Protein 8FJF (pdb70)

Secondary structure (DSSP, 8-state):
--EEEEETT--EEEES-HHHHHHHHHHHHHHHS-EEEE----TT-EEEEETTS-EEEES-HHHHHHHHHHHHHHHS-EEEE----TT-EEEEETTS-EEEES-HHHHHHHHHHHHHHHS-EEEE---

Sequence (127 aa):
SKYVVIDGEGNEYEFTDLKEAAAKAKELKKKYGFASISVPVEPDEVAVVDGKGNEHTFTDIKKAVEKAKELAKETGFASISVPVEPDEYLVIDGKGNEHKFTDLKEAVAKAKELKKKYGFASVSVPV

Nearest PDB structur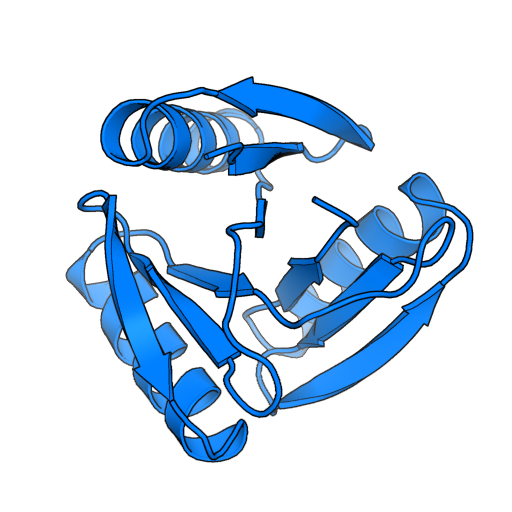es (foldseek):
  8fjf-assembly1_A  TM=1.008E+00  e=1.360E-25  synthetic construct
  3r23-assembly1_B  TM=2.835E-01  e=2.558E-01  Bacillus anthracis str. Ames
  8pzh-assembly1_A  TM=3.680E-01  e=3.932E+00  Lactiplantibacillus plantarum
  3r5x-assembly1_B  TM=3.213E-01  e=3.067E+00  Bacillus anthracis

Solvent-accessible surface area: 6794 Å² total; per-residue (Å²): 102,81,29,8,0,0,12,15,118,14,73,100,70,116,37,107,60,26,118,106,0,1,44,69,0,47,87,14,62,141,137,148,46,8,13,1,0,1,2,54,29,120,112,130,50,18,0,0,0,4,10,129,3,66,67,46,77,42,111,63,38,150,125,0,8,101,65,0,105,104,6,32,183,136,12,29,2,12,1,0,1,11,69,23,113,98,114,49,36,16,0,0,1,3,135,13,72,99,54,144,39,113,66,19,127,102,0,4,61,68,0,81,97,9,64,178,145,74,57,24,12,2,0,0,3,42,107

Structure (mmCIF, N/CA/C/O backbone):
data_8FJF
#
_entry.id   8FJF
#
_cell.length_a   34.004
_cell.length_b   44.287
_cell.length_c   78.123
_cell.angle_alpha   90.000
_cell.angle_beta   90.000
_cell.angle_gamma   90.000
#
_symmetry.space_group_name_H-M   'P 21 21 21'
#
loop_
_entity.id
_entity.type
_entity.pdbx_description
1 polymer H10
2 water water
#
loop_
_atom_site.group_PDB
_atom_site.id
_atom_site.type_symbol
_atom_site.label_at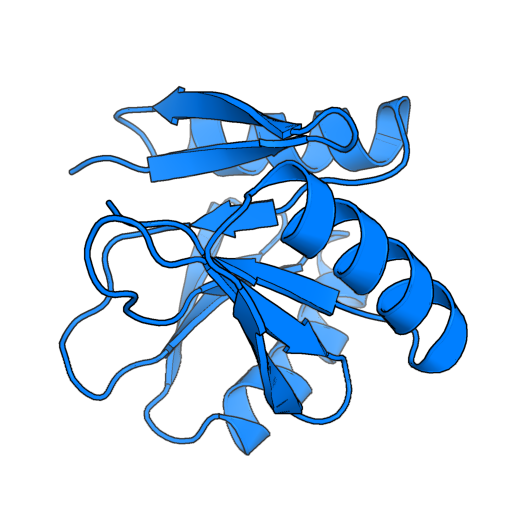om_id
_atom_site.label_alt_id
_atom_site.label_comp_id
_atom_site.label_asym_id
_atom_site.label_entity_id
_atom_site.label_seq_id
_atom_site.pdbx_PDB_ins_code
_atom_site.Cartn_x
_atom_site.Cartn_y
_atom_site.Cartn_z
_atom_site.occupancy
_atom_site.B_iso_or_equiv
_atom_site.auth_seq_id
_atom_site.auth_comp_id
_atom_site.auth_asym_id
_atom_site.auth_atom_id
_atom_site.pdbx_PDB_model_num
ATOM 1 N N . SER A 1 3 ? -8.39607 -4.50412 -25.17257 1.000 69.22080 1 SER A N 1
ATOM 2 C CA . SER A 1 3 ? -8.11491 -4.28919 -23.75235 1.000 65.01034 1 SER A CA 1
ATOM 3 C C . SER A 1 3 ? -7.46660 -2.91984 -23.51094 1.000 66.85843 1 SER A C 1
ATOM 4 O O . SER A 1 3 ? -7.06962 -2.23503 -24.46310 1.000 59.64316 1 SER A O 1
ATOM 7 N N . LYS A 1 4 ? -7.36263 -2.52082 -22.23976 1.000 53.38829 2 LYS A N 1
ATOM 8 C CA . LYS A 1 4 ? -6.66542 -1.29852 -21.86965 1.000 38.21928 2 LYS A CA 1
ATOM 9 C C . LYS A 1 4 ? -5.72890 -1.58051 -20.70317 1.000 32.65070 2 LYS A C 1
ATOM 10 O O . LYS A 1 4 ? -6.11662 -2.18084 -19.69205 1.000 36.18629 2 LYS A O 1
ATOM 16 N N . TYR A 1 5 ? -4.51041 -1.11642 -20.84864 1.000 26.42743 3 TYR A N 1
ATOM 17 C CA . TYR A 1 5 ? -3.45318 -1.30919 -19.86030 1.000 28.72795 3 TYR A CA 1
ATOM 18 C C . TYR A 1 5 ? -2.97341 0.06198 -19.43251 1.000 32.14982 3 TYR A C 1
ATOM 19 O O . TYR A 1 5 ? -2.81655 0.95105 -20.26850 1.000 30.42325 3 TYR A O 1
ATOM 28 N N . VAL A 1 6 ? -2.74607 0.26377 -18.14044 1.000 23.89879 4 VAL A N 1
ATOM 29 C CA . VAL A 1 6 ? -2.41987 1.60336 -17.64883 1.000 25.82203 4 VAL A CA 1
ATOM 30 C C . VAL A 1 6 ? -1.13014 1.52688 -16.86670 1.000 28.04882 4 VAL A C 1
ATOM 31 O O . VAL A 1 6 ? -0.99539 0.67398 -15.98052 1.000 26.97764 4 VAL A O 1
ATOM 35 N N . VAL A 1 7 ? -0.20424 2.44733 -17.14520 1.000 23.81835 5 VAL A N 1
ATOM 36 C CA . VAL A 1 7 ? 1.03904 2.60834 -16.39928 1.000 22.99635 5 VAL A CA 1
ATOM 37 C C . VAL A 1 7 ? 0.91008 3.88730 -15.57904 1.000 23.50660 5 VAL A C 1
ATOM 38 O O . VAL A 1 7 ? 0.43444 4.91034 -16.09844 1.000 26.25867 5 VAL A O 1
ATOM 42 N N . ILE A 1 8 ? 1.27543 3.82579 -14.29765 1.000 20.65311 6 ILE A N 1
ATOM 43 C CA . ILE A 1 8 ? 1.27241 4.98854 -13.41321 1.000 22.65561 6 ILE A CA 1
ATOM 44 C C . ILE A 1 8 ? 2.71041 5.28801 -13.02956 1.000 27.26611 6 ILE A C 1
ATOM 45 O O . ILE A 1 8 ? 3.41223 4.38945 -12.55775 1.000 27.31041 6 ILE A O 1
ATOM 50 N N . ASP A 1 9 ? 3.12425 6.54720 -13.11037 1.000 26.47163 7 ASP A N 1
ATOM 51 C CA . ASP A 1 9 ? 4.48701 6.89248 -12.73750 1.000 26.46456 7 ASP A CA 1
ATOM 52 C C . ASP A 1 9 ? 4.47624 7.58274 -11.39211 1.000 28.46709 7 ASP A C 1
ATOM 53 O O . ASP A 1 9 ? 3.43653 7.71668 -10.75377 1.000 28.78518 7 ASP A O 1
ATOM 58 N N . GLY A 1 10 ? 5.65726 8.03030 -10.95519 1.000 31.72996 8 GLY A N 1
ATOM 59 C CA . GLY A 1 10 ? 5.80552 8.53419 -9.59834 1.000 34.07875 8 GLY A CA 1
ATOM 60 C C . GLY A 1 10 ? 5.17482 9.88499 -9.36890 1.000 33.51048 8 GLY A C 1
ATOM 61 O O . GLY A 1 10 ? 5.07641 10.31653 -8.20899 1.000 38.22311 8 GLY A O 1
ATOM 62 N N . GLU A 1 11 ? 4.75052 10.55613 -10.43172 1.000 34.16102 9 GLU A N 1
ATOM 63 C CA . GLU A 1 11 ? 4.02010 11.81102 -10.34371 1.0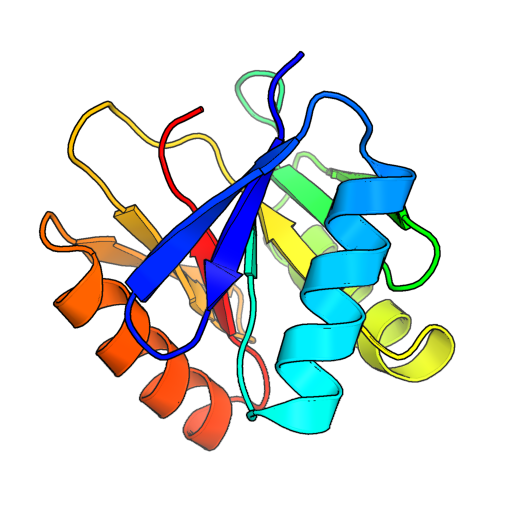00 34.17859 9 GLU A CA 1
ATOM 64 C C . GLU A 1 11 ? 2.52105 11.58450 -10.37697 1.000 37.48720 9 GLU A C 1
ATOM 65 O O . GLU A 1 11 ? 1.74716 12.54212 -10.32200 1.000 44.54545 9 GLU A O 1
ATOM 71 N N . GLY A 1 12 ? 2.09115 10.34234 -10.47382 1.000 30.44008 10 GLY A N 1
ATOM 72 C CA . GLY A 1 12 ? 0.67827 10.08204 -10.59491 1.000 33.08753 10 GLY A CA 1
ATOM 73 C C . GLY A 1 12 ? 0.13720 10.27499 -11.99315 1.000 34.89762 10 GLY A C 1
ATOM 74 O O . GLY A 1 12 ? -1.08594 10.29839 -12.17535 1.000 37.39776 10 GLY A O 1
ATOM 75 N N . ASN A 1 13 ? 1.01085 10.36739 -12.99965 1.000 29.49946 11 ASN A N 1
ATOM 76 C CA . ASN A 1 13 ? 0.55191 10.39088 -14.38175 1.000 33.85046 11 ASN A CA 1
ATOM 77 C C . ASN A 1 13 ? 0.13840 9.00302 -14.84092 1.000 32.28329 11 ASN A C 1
ATOM 78 O O . ASN A 1 13 ? 0.79185 8.00488 -14.51015 1.000 29.21712 11 ASN A O 1
ATOM 83 N N . GLU A 1 14 ? -0.92791 8.95345 -15.63457 1.000 28.45077 12 GLU A N 1
ATOM 84 C CA . GLU A 1 14 ? -1.47058 7.72079 -16.18271 1.000 23.82558 12 GLU A CA 1
ATOM 85 C C . GLU A 1 14 ? -1.18586 7.68031 -17.68650 1.000 26.99373 12 GLU A C 1
ATOM 86 O O . GLU A 1 14 ? -1.47658 8.64182 -18.41932 1.000 27.71863 12 GLU A O 1
ATOM 92 N N . TYR A 1 15 ? -0.56261 6.59919 -18.11509 1.000 23.72137 13 TYR A N 1
ATOM 93 C CA . TYR A 1 15 ? -0.25053 6.32868 -19.51044 1.000 24.45573 13 TYR A CA 1
ATOM 94 C C . TYR A 1 15 ? -1.07244 5.12462 -19.94168 1.000 25.60437 13 TYR A C 1
ATOM 95 O O . TYR A 1 15 ? -0.92445 4.04340 -19.34366 1.000 27.92029 13 TYR A O 1
ATOM 104 N N . GLU A 1 16 ? -1.89021 5.28288 -20.99781 1.000 24.53698 14 GLU A N 1
ATOM 105 C CA . GLU A 1 16 ? -2.73912 4.18057 -21.41875 1.000 23.45382 14 GLU A CA 1
ATOM 106 C C . GLU A 1 16 ? -2.18111 3.49630 -22.67124 1.000 29.20351 14 GLU A C 1
ATOM 107 O O . GLU A 1 16 ? -1.60965 4.14117 -23.56008 1.000 26.86105 14 GLU A O 1
ATOM 113 N N . PHE A 1 17 ? -2.37987 2.18277 -22.75113 1.000 26.48191 15 PHE A N 1
ATOM 114 C CA . PHE A 1 17 ? -1.87580 1.39344 -23.85945 1.000 27.88335 15 PHE A CA 1
ATOM 115 C C . PHE A 1 17 ? -2.91731 0.38408 -24.30651 1.000 31.78263 15 PHE A C 1
ATOM 116 O O . PHE A 1 17 ? -3.75444 -0.06212 -23.52012 1.000 31.69492 15 PHE A O 1
ATOM 124 N N . THR A 1 18 ? -2.84248 0.02463 -25.57817 1.000 27.88444 16 THR A N 1
ATOM 125 C CA . THR A 1 18 ? -3.66765 -1.05474 -26.11127 1.000 32.11076 16 THR A CA 1
ATOM 126 C C . THR A 1 18 ? -2.90241 -2.35967 -26.14493 1.000 34.34318 16 THR A C 1
ATOM 127 O O . THR A 1 18 ? -3.51162 -3.42629 -26.34975 1.000 37.96137 16 THR A O 1
ATOM 131 N N . ASP A 1 19 ? -1.58338 -2.29445 -25.99668 1.000 30.70937 17 ASP A N 1
ATOM 132 C CA . ASP A 1 19 ? -0.70260 -3.44637 -26.08089 1.000 35.41141 17 ASP A CA 1
ATOM 133 C C . ASP A 1 19 ? 0.09234 -3.61906 -24.79632 1.000 35.73146 17 ASP A C 1
ATOM 134 O O . ASP A 1 19 ? 0.78818 -2.69235 -24.36089 1.000 34.38822 17 ASP A O 1
ATOM 139 N N . LEU A 1 20 ? 0.05640 -4.83487 -24.23449 1.000 31.86650 18 LEU A N 1
ATOM 140 C CA . LEU A 1 20 ? 0.70089 -5.06763 -22.94491 1.000 32.65637 18 LEU A CA 1
ATOM 141 C C . LEU A 1 20 ? 2.21748 -4.97907 -23.01382 1.000 32.64690 18 LEU A C 1
ATOM 142 O O . LEU A 1 20 ? 2.85913 -4.50457 -22.06835 1.000 31.54425 18 LEU A O 1
ATOM 147 N N . LYS A 1 21 ? 2.82726 -5.50164 -24.07463 1.000 35.23714 19 LYS A N 1
ATOM 148 C CA . LYS A 1 21 ? 4.28220 -5.46241 -24.14932 1.000 33.14344 19 LYS A CA 1
ATOM 149 C C . LYS A 1 21 ? 4.77956 -4.02318 -24.21920 1.000 32.22900 19 LYS A C 1
ATOM 150 O O . LYS A 1 21 ? 5.81259 -3.67440 -23.63063 1.000 35.28467 19 LYS A O 1
ATOM 156 N N . GLU A 1 22 ? 4.04198 -3.16114 -24.92265 1.000 34.66913 20 GLU A N 1
ATOM 157 C CA . GLU A 1 22 ? 4.43982 -1.75791 -24.97707 1.000 34.61406 20 GLU A CA 1
ATOM 158 C C . GLU A 1 22 ? 4.23635 -1.08519 -23.62852 1.000 33.31029 20 GLU A C 1
ATOM 159 O O . GLU A 1 22 ? 5.07936 -0.28719 -23.19615 1.000 31.05754 20 GLU A O 1
ATOM 165 N N . ALA A 1 23 ? 3.12778 -1.41404 -22.94905 1.000 28.50886 21 ALA A N 1
ATOM 166 C CA . ALA A 1 23 ? 2.87086 -0.89660 -21.61597 1.000 25.72543 21 ALA A CA 1
ATOM 167 C C . ALA A 1 23 ? 3.93440 -1.35374 -20.64489 1.000 35.65709 21 ALA A C 1
ATOM 168 O O . ALA A 1 23 ? 4.49903 -0.55353 -19.88687 1.000 29.80835 21 ALA A O 1
ATOM 170 N N . ALA A 1 24 ? 4.22105 -2.65660 -20.64310 1.000 33.80764 22 ALA A N 1
ATOM 171 C CA . ALA A 1 24 ? 5.22563 -3.16162 -19.72438 1.000 33.85850 22 ALA A CA 1
ATOM 172 C C . ALA A 1 24 ? 6.59369 -2.57095 -20.01855 1.000 32.02783 22 ALA A C 1
ATOM 173 O O . ALA A 1 24 ? 7.36018 -2.31438 -19.09846 1.000 39.92044 22 ALA A O 1
ATOM 175 N N . ALA A 1 25 ? 6.90369 -2.28083 -21.29017 1.000 32.76376 23 ALA A N 1
ATOM 176 C CA . ALA A 1 25 ? 8.18009 -1.65359 -21.59744 1.000 34.22425 23 ALA A CA 1
ATOM 177 C C . ALA A 1 25 ? 8.23566 -0.21412 -21.09743 1.000 33.64719 23 ALA A C 1
ATOM 178 O O . ALA A 1 25 ? 9.27435 0.23173 -20.61593 1.000 35.98381 23 ALA A O 1
ATOM 180 N N . LYS A 1 26 ? 7.14105 0.53480 -21.23476 1.000 31.27980 24 LYS A N 1
ATOM 181 C CA . LYS A 1 26 ? 7.09502 1.89490 -20.68546 1.000 29.97096 24 LYS A CA 1
ATOM 182 C C . LYS A 1 26 ? 7.30704 1.89882 -19.16508 1.000 32.49253 24 LYS A C 1
ATOM 183 O O . LYS A 1 26 ? 8.09754 2.69191 -18.63935 1.000 33.18047 24 LYS A O 1
ATOM 189 N N . ALA A 1 27 ? 6.58002 1.03425 -18.45225 1.000 30.74619 25 ALA A N 1
ATOM 190 C CA . ALA A 1 27 ? 6.69170 0.93903 -16.99686 1.000 28.65462 25 ALA A CA 1
ATOM 191 C C . ALA A 1 27 ? 8.13106 0.65666 -16.61011 1.000 37.01082 25 ALA A C 1
ATOM 192 O O . ALA A 1 27 ? 8.70936 1.32731 -15.75150 1.000 34.92335 25 ALA A O 1
ATOM 194 N N . LYS A 1 28 ? 8.74421 -0.31940 -17.27606 1.000 37.42028 26 LYS A N 1
ATOM 195 C CA . LYS A 1 28 ? 10.11356 -0.66391 -16.94148 1.000 39.13199 26 LYS A CA 1
ATOM 196 C C . LYS A 1 28 ? 11.02619 0.52968 -17.14616 1.000 42.23411 26 LYS A C 1
ATOM 197 O O . LYS A 1 28 ? 11.92342 0.77964 -16.33923 1.000 41.82584 26 LYS A O 1
ATOM 203 N N . GLU A 1 29 ? 10.76890 1.32235 -18.18844 1.000 40.23980 27 GLU A N 1
ATOM 204 C CA . GLU A 1 29 ? 11.60625 2.47789 -18.46483 1.000 42.20174 27 GLU A CA 1
ATOM 205 C C . GLU A 1 29 ? 11.37314 3.58771 -17.46007 1.000 43.33185 27 GLU A C 1
ATOM 206 O O . GLU A 1 29 ? 12.32787 4.21207 -17.00766 1.000 42.91154 27 GLU A O 1
ATOM 212 N N . LEU A 1 30 ? 10.11202 3.88060 -17.12495 1.000 38.31519 28 LEU A N 1
ATOM 213 C CA . LEU A 1 30 ? 9.86425 4.93908 -16.15022 1.000 36.51255 28 LEU A CA 1
ATOM 214 C C . LEU A 1 30 ? 10.45069 4.57389 -14.81300 1.000 39.56405 28 LEU A C 1
ATOM 215 O O . LEU A 1 30 ? 10.92533 5.43966 -14.07058 1.000 45.97502 28 LEU A O 1
ATOM 220 N N . LYS A 1 31 ? 10.42096 3.29377 -14.47243 1.000 35.91756 29 LYS A N 1
ATOM 221 C CA . LYS A 1 31 ? 11.00774 2.90684 -13.19621 1.000 41.14740 29 LYS A CA 1
ATOM 222 C C . LYS A 1 31 ? 12.51574 3.10866 -13.20154 1.000 44.46417 29 LYS A C 1
ATOM 223 O O . LYS A 1 31 ? 13.06601 3.73029 -12.28902 1.000 49.08438 29 LYS A O 1
ATOM 229 N N . LYS A 1 32 ? 13.20014 2.58224 -14.22233 1.000 52.92555 30 LYS A N 1
ATOM 230 C CA . LYS A 1 32 ? 14.65663 2.71405 -14.30891 1.000 61.18820 30 LYS A CA 1
ATOM 231 C C . LYS A 1 32 ? 15.09799 4.16555 -14.43338 1.000 56.12186 30 LYS A C 1
ATOM 232 O O . LYS A 1 32 ? 16.15222 4.54715 -13.91421 1.000 52.81708 30 LYS A O 1
ATOM 238 N N . LYS A 1 33 ? 14.32622 4.98818 -15.12290 1.000 51.94401 31 LYS A N 1
ATOM 239 C CA . LYS A 1 33 ? 14.74870 6.36947 -15.30645 1.000 56.65316 31 LYS A CA 1
ATOM 240 C C . LYS A 1 33 ? 14.30520 7.29563 -14.18388 1.000 49.72643 31 LYS A C 1
ATOM 241 O O . LYS A 1 33 ? 15.03615 8.22947 -13.84900 1.000 54.15409 31 LYS A O 1
ATOM 247 N N . TYR A 1 34 ? 13.13096 7.08074 -13.59850 1.000 51.54564 32 TYR A N 1
ATOM 248 C CA . TYR A 1 34 ? 12.58802 8.05335 -12.66628 1.000 47.64512 32 TYR A CA 1
ATOM 249 C C . TYR A 1 34 ? 12.19606 7.48353 -11.31336 1.000 49.75957 32 TYR A C 1
ATOM 250 O O . TYR A 1 34 ? 11.65995 8.22753 -10.48920 1.000 58.27034 32 TYR A O 1
ATOM 259 N N . GLY A 1 35 ? 12.40437 6.18929 -11.06304 1.000 51.62391 33 GLY A N 1
ATOM 260 C CA . GLY A 1 35 ? 12.30971 5.64004 -9.72275 1.000 40.84106 33 GLY A CA 1
ATOM 261 C C . GLY A 1 35 ? 11.06224 4.82464 -9.41133 1.000 47.83798 33 GLY A C 1
ATOM 262 O O . GLY A 1 35 ? 11.09994 4.01075 -8.47656 1.000 38.61284 33 GLY A O 1
ATOM 263 N N . PHE A 1 36 ? 9.95979 5.00146 -10.14882 1.000 37.02265 34 PHE A N 1
ATOM 264 C CA . PHE A 1 36 ? 8.70574 4.38729 -9.72053 1.000 32.62517 34 PHE A CA 1
ATOM 265 C C . PHE A 1 36 ? 7.78688 4.16697 -10.90152 1.000 31.39073 34 PHE A C 1
ATOM 266 O O . PHE A 1 36 ? 7.61539 5.08639 -11.72289 1.000 34.83222 34 PHE A O 1
ATOM 274 N N . ALA A 1 37 ? 7.16658 2.97588 -10.97525 1.000 26.94880 35 ALA A N 1
ATOM 275 C CA . ALA A 1 37 ? 6.11819 2.73031 -11.96518 1.000 27.07665 35 ALA A CA 1
ATOM 276 C C . ALA A 1 37 ? 5.30498 1.48966 -11.60271 1.000 28.28721 35 ALA A C 1
ATOM 277 O O . ALA A 1 37 ? 5.85470 0.47173 -11.18407 1.000 29.58154 35 ALA A O 1
ATOM 279 N N . SER A 1 38 ? 3.99766 1.57742 -11.78243 1.000 25.53517 36 SER A N 1
ATOM 280 C CA . SER A 1 38 ? 3.13346 0.42245 -11.66803 1.000 22.04836 36 SER A CA 1
ATOM 281 C C . SER A 1 38 ? 2.41754 0.19803 -12.98617 1.000 28.50169 36 SER A C 1
ATOM 282 O O . SER A 1 38 ? 2.27208 1.11694 -13.79380 1.000 28.74820 36 SER A O 1
ATOM 285 N N . ILE A 1 39 ? 1.92651 -1.01896 -13.20558 1.000 25.39072 37 ILE A N 1
ATOM 286 C CA . ILE A 1 39 ? 1.11499 -1.28087 -14.39262 1.000 25.66255 37 ILE A CA 1
ATOM 287 C C . ILE A 1 39 ? -0.12672 -2.04333 -13.95870 1.000 30.28026 37 ILE A C 1
ATOM 288 O O . ILE A 1 39 ? -0.03259 -2.99176 -13.15903 1.000 27.87812 37 ILE A O 1
ATOM 293 N N . SER A 1 40 ? -1.29312 -1.55650 -14.38509 1.000 24.40747 38 SER A N 1
ATOM 294 C CA . SER A 1 40 ? -2.58630 -2.20793 -14.14671 1.000 28.61016 38 SER A CA 1
ATOM 295 C C . SER A 1 40 ? -3.13476 -2.82526 -15.42329 1.000 31.64264 38 SER A C 1
ATOM 296 O O . SER A 1 40 ? -3.18012 -2.17616 -16.47165 1.000 27.72134 38 SER A O 1
ATOM 299 N N . VAL A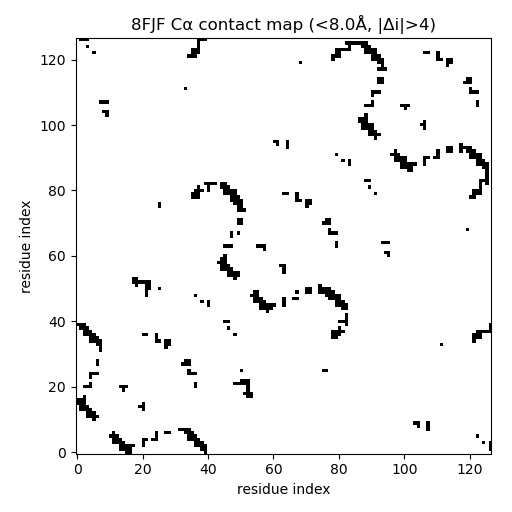 1 41 ? -3.63975 -4.04769 -15.31129 1.000 26.18097 39 VAL A N 1
ATOM 300 C CA . VAL A 1 41 ? -4.12315 -4.78607 -16.46491 1.000 27.40996 39 VAL A CA 1
ATOM 301 C C . VAL A 1 41 ? -5.49948 -5.32644 -16.11070 1.000 29.77112 39 VAL A C 1
ATOM 302 O O . VAL A 1 41 ? -5.81914 -5.48718 -14.92093 1.000 37.76420 39 VAL A O 1
ATOM 306 N N . PRO A 1 42 ? -6.33958 -5.59089 -17.10564 1.000 29.05102 40 PRO A N 1
ATOM 307 C CA . PRO A 1 42 ? -7.60404 -6.28729 -16.82422 1.000 34.54594 40 PRO A CA 1
ATOM 308 C C . PRO A 1 42 ? -7.33309 -7.64973 -16.19831 1.000 41.22954 40 PRO A C 1
ATOM 309 O O . PRO A 1 42 ? -6.55642 -8.45700 -16.72743 1.000 33.36808 40 PRO A O 1
ATOM 313 N N . VAL A 1 43 ? -7.99240 -7.90560 -15.07041 1.000 39.23768 41 VAL A N 1
ATOM 314 C CA . VAL A 1 43 ? -7.88446 -9.17300 -14.35931 1.000 33.53990 41 VAL A CA 1
ATOM 315 C C . VAL A 1 43 ? -9.28962 -9.72847 -14.21257 1.000 37.94876 41 VAL A C 1
ATOM 316 O O . VAL A 1 43 ? -10.23532 -8.96825 -13.96543 1.000 43.28882 41 VAL A O 1
ATOM 320 N N . GLU A 1 44 ? -9.43494 -11.03448 -14.39739 1.000 38.92896 42 GLU A N 1
ATOM 321 C CA . GLU A 1 44 ? -10.72953 -11.66237 -14.16577 1.000 42.06954 42 GLU A CA 1
ATOM 322 C C . GLU A 1 44 ? -11.11754 -11.48797 -12.69801 1.000 41.39311 42 GLU A C 1
ATOM 323 O O . GLU A 1 44 ? -10.27075 -11.24607 -11.83833 1.000 38.83216 42 GLU A O 1
ATOM 329 N N . PRO A 1 45 ? -12.40041 -11.52720 -12.37606 1.000 44.61488 43 PRO A N 1
ATOM 330 C CA . PRO A 1 45 ? -12.75961 -11.38652 -10.96929 1.000 47.36623 43 PRO A CA 1
ATOM 331 C C . PRO A 1 45 ? -12.19077 -12.57354 -10.21856 1.000 47.53313 43 PRO A C 1
ATOM 332 O O . PRO A 1 45 ? -12.06685 -13.68078 -10.75584 1.000 44.54165 43 PRO A O 1
ATOM 336 N N . ASP A 1 46 ? -11.77893 -12.31116 -8.99420 1.000 37.61553 44 ASP A N 1
ATOM 337 C CA . ASP A 1 46 ? -11.18274 -13.30684 -8.10870 1.000 35.89877 44 ASP A CA 1
ATOM 338 C C . ASP A 1 46 ? -9.77108 -13.68973 -8.52683 1.000 39.74957 44 ASP A C 1
ATOM 339 O O . ASP A 1 46 ? -9.17426 -14.57081 -7.89587 1.000 34.35540 44 ASP A O 1
ATOM 344 N N . GLU A 1 47 ? -9.19827 -13.03345 -9.54317 1.000 32.51781 45 GLU A N 1
ATOM 345 C CA . GLU A 1 47 ? -7.78483 -13.21729 -9.83966 1.000 29.77329 45 GLU A CA 1
ATOM 346 C C . GLU A 1 47 ? -6.98987 -11.97561 -9.48440 1.000 32.89817 45 GLU A C 1
ATOM 347 O O . GLU A 1 47 ? -7.52852 -10.89817 -9.21472 1.000 34.43139 45 GLU A O 1
ATOM 353 N N . VAL A 1 48 ? -5.68502 -12.17474 -9.45081 1.000 28.68600 46 VAL A N 1
ATOM 354 C CA . VAL A 1 48 ? -4.66880 -11.15059 -9.28932 1.000 30.42413 46 VAL A CA 1
ATOM 355 C C . VAL A 1 48 ? -3.64702 -11.41587 -10.38781 1.000 31.43654 46 VAL A C 1
ATOM 356 O O . VAL A 1 48 ? -3.44260 -12.56449 -10.77563 1.000 28.90807 46 VAL A O 1
ATOM 360 N N . ALA A 1 49 ? -3.01865 -10.36611 -10.91947 1.000 24.87744 47 ALA A N 1
ATOM 361 C CA . ALA A 1 49 ? -2.06359 -10.60088 -11.98863 1.000 22.47582 47 ALA A CA 1
ATOM 362 C C . ALA A 1 49 ? -0.75667 -9.90059 -11.67190 1.000 26.18931 47 ALA A C 1
ATOM 363 O O . ALA A 1 49 ? -0.75067 -8.80625 -11.09761 1.000 32.72127 47 ALA A O 1
ATOM 365 N N . VAL A 1 50 ? 0.34814 -10.54247 -12.01457 1.000 22.69841 48 VAL A N 1
ATOM 366 C CA . VAL A 1 50 ? 1.68141 -9.96246 -11.88866 1.000 19.43168 48 VAL A CA 1
ATOM 367 C C . VAL A 1 50 ? 2.20946 -9.77386 -13.29734 1.000 22.04193 48 VAL A C 1
ATOM 368 O O . VAL A 1 50 ? 2.19737 -10.71564 -14.08620 1.000 24.69144 48 VAL A O 1
ATOM 372 N N . VAL A 1 51 ? 2.68363 -8.56995 -13.62871 1.000 23.28574 49 VAL A N 1
ATOM 373 C CA . VAL A 1 51 ? 3.24949 -8.32946 -14.96139 1.000 21.36293 49 VAL A CA 1
ATOM 374 C C . VAL A 1 51 ? 4.75516 -8.18473 -14.79387 1.000 23.97993 49 VAL A C 1
ATOM 375 O O . VAL A 1 51 ? 5.19159 -7.45217 -13.90204 1.000 25.97213 49 VAL A O 1
ATOM 379 N N . ASP A 1 52 ? 5.53832 -8.87935 -15.60949 1.000 23.88991 50 ASP A N 1
ATOM 380 C CA . ASP A 1 52 ? 6.97811 -8.89890 -15.38291 1.000 24.88958 50 ASP A CA 1
ATOM 381 C C . ASP A 1 52 ? 7.69584 -7.95253 -16.35141 1.000 28.79054 50 ASP A C 1
ATOM 382 O O . ASP A 1 52 ? 7.08675 -7.23362 -17.14008 1.000 27.44401 50 ASP A O 1
ATOM 387 N N . GLY A 1 53 ? 9.02794 -7.93507 -16.26684 1.000 31.04930 51 GLY A N 1
ATOM 388 C CA . GLY A 1 53 ? 9.79775 -7.06226 -17.14555 1.000 31.60996 51 GLY A CA 1
ATOM 389 C C . GLY A 1 53 ? 9.79571 -7.47993 -18.61265 1.000 39.14380 51 GLY A C 1
ATOM 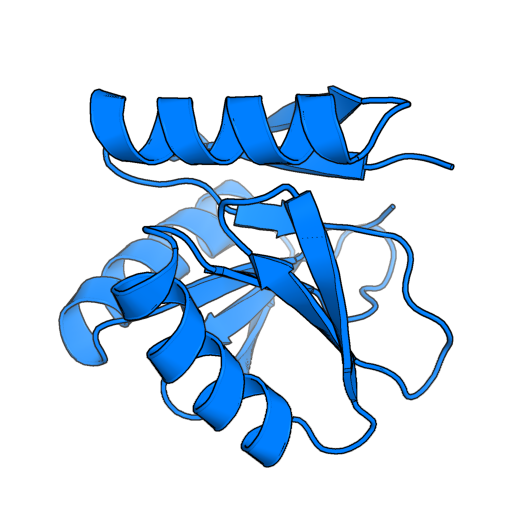390 O O . GLY A 1 53 ? 10.26145 -6.71310 -19.46209 1.000 41.16156 51 GLY A O 1
ATOM 391 N N . LYS A 1 54 ? 9.32308 -8.67837 -18.92731 1.000 32.47124 52 LYS A N 1
ATOM 392 C CA . LYS A 1 54 ? 9.20202 -9.11394 -20.31773 1.000 32.09251 52 LYS A CA 1
ATOM 393 C C . LYS A 1 54 ? 7.82604 -8.79075 -20.88993 1.000 37.85149 52 LYS A C 1
ATOM 394 O O . LYS A 1 54 ? 7.56326 -9.06276 -22.07129 1.000 36.56222 52 LYS A O 1
ATOM 400 N N . GLY A 1 55 ? 6.93679 -8.25627 -20.06955 1.000 29.96152 53 GLY A N 1
ATOM 401 C CA . GLY A 1 55 ? 5.58682 -7.97919 -20.51310 1.000 29.58213 53 GLY A CA 1
ATOM 402 C C . GLY A 1 55 ? 4.67596 -9.17759 -20.43471 1.000 31.60089 53 GLY A C 1
ATOM 403 O O . GLY A 1 55 ? 3.56926 -9.13706 -20.97654 1.000 31.38032 53 GLY A O 1
ATOM 404 N N . ASN A 1 56 ? 5.08470 -10.22487 -19.72842 1.000 25.41860 54 ASN A N 1
ATOM 405 C CA . ASN A 1 56 ? 4.22876 -11.40019 -19.57651 1.000 25.19219 54 ASN A CA 1
ATOM 406 C C . ASN A 1 56 ? 3.41727 -11.29051 -18.29731 1.000 23.19261 54 ASN A C 1
ATOM 407 O O . ASN A 1 56 ? 3.86268 -10.69278 -17.31640 1.000 23.72390 54 ASN A O 1
ATOM 412 N N . GLU A 1 57 ? 2.21556 -11.87214 -18.31995 1.000 23.02311 55 GLU A N 1
ATOM 413 C CA . GLU A 1 57 ? 1.36402 -11.90565 -17.13963 1.000 21.01339 55 GLU A CA 1
ATOM 414 C C . GLU A 1 57 ? 1.50691 -13.22313 -16.40491 1.000 23.50457 55 GLU A C 1
ATOM 415 O O . GLU A 1 57 ? 1.74463 -14.26789 -17.01602 1.000 25.58474 55 GLU A O 1
ATOM 421 N N . HIS A 1 58 ? 1.32385 -13.15317 -15.09278 1.000 22.83931 56 HIS A N 1
ATOM 422 C CA . HIS A 1 58 ? 1.26296 -14.33583 -14.23466 1.000 21.42206 56 HIS A CA 1
ATOM 423 C C . HIS A 1 58 ? 0.01116 -14.16703 -13.40215 1.000 21.84891 56 HIS A C 1
ATOM 424 O O . HIS A 1 58 ? -0.06687 -13.24053 -12.58740 1.000 26.48966 56 HIS A O 1
ATOM 431 N N . THR A 1 59 ? -0.95760 -15.04432 -13.59064 1.000 22.60030 57 THR A N 1
ATOM 432 C CA . THR A 1 59 ? -2.20958 -14.86217 -12.89896 1.000 25.82531 57 THR A CA 1
ATOM 433 C C . THR A 1 59 ? -2.28466 -15.84256 -11.72902 1.000 23.37120 57 THR A C 1
ATOM 434 O O . THR A 1 59 ? -1.71933 -16.94481 -11.75231 1.000 25.44271 57 THR A O 1
ATOM 438 N N . PHE A 1 60 ? -3.00686 -15.41196 -10.71356 1.000 23.98873 58 PHE A N 1
ATOM 439 C CA . PHE A 1 60 ? -3.11716 -16.12333 -9.45367 1.000 25.77309 58 PHE A CA 1
ATOM 440 C C . PHE A 1 60 ? -4.51368 -15.92218 -8.88516 1.000 27.39971 58 PHE A C 1
ATOM 441 O O . PHE A 1 60 ? -5.20989 -14.95023 -9.19995 1.000 28.59133 58 PHE A O 1
ATOM 449 N N . THR A 1 61 ? -4.90439 -16.84145 -8.01160 1.000 28.85313 59 THR A N 1
ATOM 450 C CA . THR A 1 61 ? -6.09096 -16.64695 -7.18219 1.000 28.04470 59 THR A CA 1
ATOM 451 C C . THR A 1 61 ? -5.73325 -16.37750 -5.72287 1.000 29.70169 59 THR A C 1
ATOM 452 O O . THR A 1 61 ? -6.59017 -15.91780 -4.97059 1.000 33.40467 59 THR A O 1
ATOM 456 N N . ASP A 1 62 ? -4.47853 -16.59229 -5.32268 1.000 33.88150 60 ASP A N 1
ATOM 457 C CA . ASP A 1 62 ? -4.02111 -16.37430 -3.95391 1.000 35.28824 60 ASP A CA 1
ATOM 458 C C . ASP A 1 62 ? -2.97405 -15.26703 -3.94088 1.000 30.80849 60 ASP A C 1
ATOM 459 O O . ASP A 1 62 ? -1.89358 -15.43559 -4.50483 1.000 30.61261 60 ASP A O 1
ATOM 464 N N . ILE A 1 63 ? -3.29566 -14.13264 -3.29614 1.000 32.84599 61 ILE A N 1
ATOM 465 C CA . ILE A 1 63 ? -2.42028 -12.95294 -3.29826 1.000 28.30352 61 ILE A CA 1
ATOM 466 C C . ILE A 1 63 ? -1.05156 -13.24278 -2.70574 1.000 31.69210 61 ILE A C 1
ATOM 467 O O . ILE A 1 63 ? -0.04475 -12.64355 -3.12135 1.000 34.66581 61 ILE A O 1
ATOM 472 N N . LYS A 1 64 ? -0.98388 -14.13338 -1.71315 1.000 29.23433 62 LYS A N 1
ATOM 473 C CA . LYS A 1 64 ? 0.30468 -14.50381 -1.14677 1.000 34.54951 62 LYS A CA 1
ATOM 474 C C . LYS A 1 64 ? 1.20840 -15.15534 -2.18189 1.000 33.50041 62 LYS A C 1
ATOM 475 O O . LYS A 1 64 ? 2.41220 -14.89936 -2.19705 1.000 35.29873 62 LYS A O 1
ATOM 481 N N . LYS A 1 65 ? 0.66084 -16.04518 -3.01870 1.000 31.76247 63 LYS A N 1
ATOM 482 C CA . LYS A 1 65 ? 1.46903 -16.65524 -4.07183 1.000 30.08087 63 LYS A CA 1
ATOM 483 C C . LYS A 1 65 ? 1.89681 -15.62325 -5.10411 1.000 31.54420 63 LYS A C 1
ATOM 484 O O . LYS A 1 65 ? 2.99035 -15.72198 -5.68102 1.000 28.83823 63 LYS A O 1
ATOM 490 N N . ALA A 1 66 ? 1.04138 -14.64312 -5.36100 1.000 27.44796 64 ALA A N 1
ATOM 491 C CA . ALA A 1 66 ? 1.37177 -13.60515 -6.33576 1.000 25.28518 64 ALA A CA 1
ATOM 492 C C . ALA A 1 66 ? 2.54447 -12.77311 -5.83570 1.000 33.11604 64 ALA A C 1
ATOM 493 O O . ALA A 1 66 ? 3.47099 -12.45243 -6.58957 1.000 30.98208 64 ALA A O 1
ATOM 495 N N . VAL A 1 67 ? 2.51686 -12.42971 -4.54743 1.000 30.52433 65 VAL A N 1
ATOM 496 C CA . VAL A 1 67 ? 3.60023 -11.64792 -3.96126 1.000 32.16548 65 VAL A CA 1
ATOM 497 C C . VAL A 1 67 ? 4.91171 -12.42241 -4.01021 1.000 36.59025 65 VAL A C 1
ATOM 498 O O . VAL A 1 67 ? 5.96626 -11.86286 -4.33143 1.000 41.13471 65 VAL A O 1
ATOM 502 N N . GLU A 1 68 ? 4.87525 -13.71335 -3.67593 1.000 30.28166 66 GLU A N 1
ATOM 503 C CA . GLU A 1 68 ? 6.07750 -14.53037 -3.76341 1.000 40.91621 66 GLU A CA 1
ATOM 504 C C . GLU A 1 68 ? 6.63774 -14.47836 -5.17446 1.000 42.56308 66 GLU A C 1
ATOM 505 O O . GLU A 1 68 ? 7.82575 -14.21984 -5.38022 1.000 35.44601 66 GLU A O 1
ATOM 511 N N . LYS A 1 69 ? 5.76957 -14.68125 -6.16490 1.000 34.93601 67 LYS A N 1
ATOM 512 C CA . LYS A 1 69 ? 6.21290 -14.68360 -7.55235 1.000 30.83875 67 LYS A CA 1
ATOM 513 C C . LYS A 1 69 ? 6.72720 -13.32155 -7.97263 1.000 31.79146 67 LYS A C 1
ATOM 514 O O . LYS A 1 69 ? 7.72804 -13.22906 -8.69929 1.000 32.44977 67 LYS A O 1
ATOM 520 N N . ALA A 1 70 ? 6.06014 -12.25733 -7.53452 1.000 27.21917 68 ALA A N 1
ATOM 521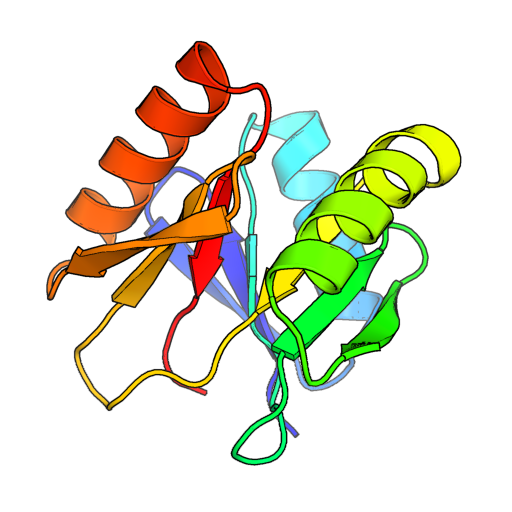 C CA . ALA A 1 70 ? 6.48487 -10.91278 -7.89249 1.000 31.25874 68 ALA A CA 1
ATOM 522 C C . ALA A 1 70 ? 7.91733 -10.64092 -7.45232 1.000 42.92617 68 ALA A C 1
ATOM 523 O O . ALA A 1 70 ? 8.64479 -9.91336 -8.13928 1.000 40.65183 68 ALA A O 1
ATOM 525 N N . LYS A 1 71 ? 8.36366 -11.24670 -6.34107 1.000 36.68930 69 LYS A N 1
ATOM 526 C CA . LYS A 1 71 ? 9.74745 -11.04064 -5.90634 1.000 35.77533 69 LYS A CA 1
ATOM 527 C C . LYS A 1 71 ? 10.74512 -11.79147 -6.77748 1.000 37.39602 69 LYS A C 1
ATOM 528 O O . LYS A 1 71 ? 11.77218 -11.22190 -7.15916 1.000 45.93369 69 LYS A O 1
ATOM 534 N N . GLU A 1 72 ? 10.45584 -13.0473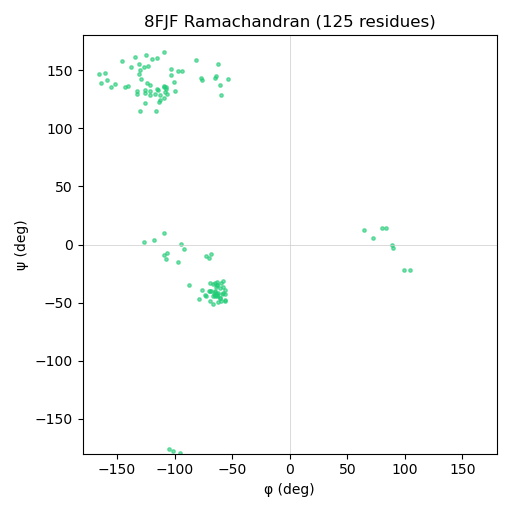0 -7.13415 1.000 31.83058 70 GLU A N 1
ATOM 535 C CA . GLU A 1 72 ? 11.28185 -13.75741 -8.09812 1.000 39.63155 70 GLU A CA 1
ATOM 536 C C . GLU A 1 72 ? 11.38094 -12.98139 -9.41309 1.000 36.88358 70 GLU A C 1
ATOM 537 O O . GLU A 1 72 ? 12.46785 -12.85521 -9.99277 1.000 36.31550 70 GLU A O 1
ATOM 543 N N . LEU A 1 73 ? 10.25867 -12.42153 -9.87912 1.000 35.18249 71 LEU A N 1
ATOM 544 C CA . LEU A 1 73 ? 10.24323 -11.81570 -11.21451 1.000 29.80659 71 LEU A CA 1
ATOM 545 C C . LEU A 1 73 ? 10.92960 -10.46224 -11.24742 1.000 39.03219 71 LEU A C 1
ATOM 546 O O . LEU A 1 73 ? 11.57345 -10.12239 -12.24370 1.000 35.33388 71 LEU A O 1
ATOM 551 N N . ALA A 1 74 ? 10.75243 -9.64836 -10.21589 1.000 33.52441 72 ALA A N 1
ATOM 552 C CA . ALA A 1 74 ? 11.45696 -8.37517 -10.18902 1.000 38.29207 72 ALA A CA 1
ATOM 553 C C . ALA A 1 74 ? 12.96323 -8.60308 -10.28194 1.000 47.38213 72 ALA A C 1
ATOM 554 O O . ALA A 1 74 ? 13.67170 -7.86011 -10.96403 1.000 43.05183 72 ALA A O 1
ATOM 556 N N . LYS A 1 75 ? 13.46303 -9.66208 -9.65916 1.000 41.84939 73 LYS A N 1
ATOM 557 C CA . LYS A 1 75 ? 14.89764 -9.90627 -9.73331 1.000 45.39556 73 LYS A CA 1
ATOM 558 C C . LYS A 1 75 ? 15.29556 -10.54501 -11.06300 1.000 49.00412 73 LYS A C 1
ATOM 559 O O . LYS A 1 75 ? 16.25809 -10.11408 -11.70986 1.000 50.40259 73 LYS A O 1
ATOM 565 N N . GLU A 1 76 ? 14.56717 -11.57276 -11.48883 1.000 44.05236 74 GLU A N 1
ATOM 566 C CA . GLU A 1 76 ? 14.92717 -12.26345 -12.71381 1.000 44.52700 74 GLU A CA 1
ATOM 567 C C . GLU A 1 76 ? 14.76039 -11.36732 -13.93155 1.000 40.46815 74 GLU A C 1
ATOM 568 O O . GLU A 1 76 ? 15.63020 -11.33968 -14.80649 1.000 43.73822 74 GLU A O 1
ATOM 574 N N . THR A 1 77 ? 13.65477 -10.62123 -14.01390 1.000 44.14659 75 THR A N 1
ATOM 575 C CA . THR A 1 77 ? 13.31915 -9.86783 -15.22074 1.000 43.14583 75 THR A CA 1
ATOM 576 C C . THR A 1 77 ? 13.51845 -8.37094 -15.09084 1.000 41.49151 75 THR A C 1
ATOM 577 O O . THR A 1 77 ? 13.35148 -7.65821 -16.08984 1.000 41.45319 75 THR A O 1
ATOM 581 N N . GLY A 1 78 ? 13.82207 -7.86533 -13.90054 1.000 42.80892 76 GLY A N 1
ATOM 582 C CA . GLY A 1 78 ? 14.04742 -6.44937 -13.72381 1.000 42.62787 76 GLY A CA 1
ATOM 583 C C . GLY A 1 78 ? 12.82834 -5.62976 -13.38624 1.000 43.90809 76 GLY A C 1
ATOM 584 O O . GLY A 1 78 ? 12.96675 -4.42626 -13.15462 1.000 48.48480 76 GLY A O 1
ATOM 585 N N . PHE A 1 79 ? 11.64059 -6.23236 -13.32696 1.000 38.76172 77 PHE A N 1
ATOM 586 C CA . PHE A 1 79 ? 10.44751 -5.45337 -13.03895 1.000 36.40967 77 PHE A CA 1
ATOM 587 C C . PHE A 1 79 ? 9.31751 -6.40014 -12.68144 1.000 32.86392 77 PHE A C 1
ATOM 588 O O . PHE A 1 79 ? 9.25897 -7.51152 -13.21202 1.000 30.69370 77 PHE A O 1
ATOM 596 N N . ALA A 1 80 ? 8.43878 -5.96013 -11.77989 1.000 33.33026 78 ALA A N 1
ATOM 597 C CA . ALA A 1 80 ? 7.23897 -6.73300 -11.46858 1.000 27.82619 78 ALA A CA 1
ATOM 598 C C . ALA A 1 80 ? 6.21256 -5.80001 -10.86769 1.000 30.15590 78 ALA A C 1
ATOM 599 O O . ALA A 1 80 ? 6.54583 -4.90612 -10.07094 1.000 33.59020 78 ALA A O 1
ATOM 601 N N . SER A 1 81 ? 4.95682 -6.00917 -11.23575 1.000 26.20104 79 SER A N 1
ATOM 602 C CA . SER A 1 81 ? 3.91900 -5.17869 -10.69376 1.000 25.55890 79 SER A CA 1
ATOM 603 C C . SER A 1 81 ? 2.69122 -6.04486 -10.46921 1.000 30.35633 79 SER A C 1
ATOM 604 O O . SER A 1 81 ? 2.33199 -6.83161 -11.33908 1.000 28.12629 79 SER A O 1
ATOM 607 N N . ILE A 1 82 ? 2.03149 -5.90310 -9.32725 1.000 27.55646 80 ILE A N 1
ATOM 608 C CA . ILE A 1 82 ? 0.83911 -6.68930 -9.04703 1.000 23.85819 80 ILE A CA 1
ATOM 609 C C . ILE A 1 82 ? -0.38362 -5.84028 -9.33211 1.000 35.36667 80 ILE A C 1
ATOM 610 O O . ILE A 1 82 ? -0.49085 -4.70473 -8.83606 1.000 33.72592 80 ILE A O 1
ATOM 615 N N . SER A 1 83 ? -1.32748 -6.40502 -10.06343 1.000 30.76701 81 SER A N 1
ATOM 616 C CA . SER A 1 83 ? -2.57317 -5.73263 -10.42646 1.000 27.11023 81 SER A CA 1
ATOM 617 C C . SER A 1 83 ? -3.74305 -6.47747 -9.77853 1.000 34.17824 81 SER A C 1
ATOM 618 O O . SER A 1 83 ? -3.80234 -7.71024 -9.83824 1.000 31.34944 81 SER A O 1
ATOM 621 N N . VAL A 1 84 ? -4.67681 -5.74689 -9.15341 1.000 27.45284 82 VAL A N 1
ATOM 622 C CA . VAL A 1 84 ? -5.84602 -6.36388 -8.51853 1.000 29.42168 82 VAL A CA 1
ATOM 623 C C . VAL A 1 84 ? -7.07141 -5.61056 -9.01397 1.000 36.32134 82 VAL A C 1
ATOM 624 O O . VAL A 1 84 ? -6.95080 -4.42333 -9.33428 1.000 40.59614 82 VAL A O 1
ATOM 628 N N . PRO A 1 85 ? -8.24494 -6.23021 -9.12234 1.000 39.02996 83 PRO A N 1
ATOM 629 C CA . PRO A 1 85 ? -9.43346 -5.46097 -9.54062 1.000 35.78558 83 PRO A CA 1
ATOM 630 C C . PRO A 1 85 ? -9.70927 -4.35050 -8.53798 1.000 44.80268 83 PRO A C 1
ATOM 631 O O . PRO A 1 85 ? -9.59073 -4.55049 -7.32296 1.000 41.66900 83 PRO A O 1
ATOM 635 N N . VAL A 1 86 ? -10.03805 -3.15734 -9.05528 1.000 37.45492 84 VAL A N 1
ATOM 636 C CA . VAL A 1 86 ? -10.35922 -1.99505 -8.23110 1.000 33.14378 84 VAL A CA 1
ATOM 637 C C . VAL A 1 86 ? -11.71099 -1.46335 -8.69323 1.000 44.18276 84 VAL A C 1
ATOM 638 O O . VAL A 1 86 ? -12.08872 -1.64534 -9.85120 1.000 45.92916 84 VAL A O 1
ATOM 642 N N . GLU A 1 87 ? -12.44320 -0.81347 -7.78759 1.000 49.72992 85 GLU A N 1
ATOM 643 C CA . GLU A 1 87 ? -13.67832 -0.15749 -8.18106 1.000 52.72745 85 GLU A CA 1
ATOM 644 C C . GLU A 1 87 ? -13.39980 1.20573 -8.81011 1.000 56.93864 85 GLU A C 1
ATOM 645 O O . GLU A 1 87 ? -12.32627 1.78793 -8.61850 1.000 42.75840 85 GLU A O 1
ATOM 651 N N . PRO A 1 88 ? -14.33629 1.73116 -9.59933 1.000 50.91545 86 PRO A N 1
ATOM 652 C CA . PRO A 1 88 ? -14.15046 3.08913 -10.11398 1.000 49.74188 86 PRO A CA 1
ATOM 653 C C . PRO A 1 88 ? -13.88344 4.04593 -8.96006 1.000 45.56690 86 PRO A C 1
ATOM 654 O O . PRO A 1 88 ? -14.40082 3.87225 -7.85788 1.000 50.51148 86 PRO A O 1
ATOM 658 N N . ASP A 1 89 ? -12.99842 5.01222 -9.20623 1.000 51.80498 87 ASP A N 1
ATOM 659 C CA . ASP A 1 89 ? -12.62421 6.07028 -8.26815 1.000 60.32062 87 ASP A CA 1
ATOM 660 C C . ASP A 1 89 ? -11.91814 5.56695 -7.01408 1.000 51.29689 87 ASP A C 1
ATOM 661 O O . ASP A 1 89 ? -11.76691 6.33549 -6.05045 1.000 46.65645 87 ASP A O 1
ATOM 666 N N . GLU A 1 90 ? -11.49090 4.30688 -6.98546 1.000 49.65448 88 GLU A N 1
ATOM 667 C CA . GLU A 1 90 ? -10.61200 3.80373 -5.94175 1.000 36.74371 88 GLU A CA 1
ATOM 668 C C . GLU A 1 90 ? -9.27839 3.40058 -6.55358 1.000 42.57103 88 GLU A C 1
ATOM 669 O O . GLU A 1 90 ? -9.17127 3.14917 -7.76022 1.000 41.12484 88 GLU A O 1
ATOM 675 N N . TYR A 1 91 ? -8.27277 3.31118 -5.68900 1.000 30.33548 89 TYR A N 1
ATOM 676 C CA . TYR A 1 91 ? -6.89767 2.94685 -6.02211 1.000 27.38398 89 TYR A CA 1
ATOM 677 C C . TYR A 1 91 ? -6.42488 2.05904 -4.89009 1.000 37.56561 89 TYR A C 1
ATOM 678 O O . TYR A 1 91 ? -6.69928 2.36556 -3.72684 1.000 36.88659 89 TYR A O 1
ATOM 687 N N . LEU A 1 92 ? -5.74334 0.96419 -5.21461 1.000 32.22084 90 LEU A N 1
ATOM 688 C CA . LEU A 1 92 ? -5.31836 -0.00896 -4.21798 1.000 31.91740 90 LEU A CA 1
ATOM 689 C C . LEU A 1 92 ? -3.81375 -0.13944 -4.27021 1.000 31.16965 90 LEU A C 1
ATOM 690 O O . LEU A 1 92 ? -3.26114 -0.30578 -5.36024 1.000 30.26903 90 LEU A O 1
ATOM 695 N N . VAL A 1 93 ? -3.16208 -0.09060 -3.10725 1.000 28.62928 91 VAL A N 1
ATOM 696 C CA . VAL A 1 93 ? -1.72050 -0.30424 -3.01755 1.000 28.38622 91 VAL A CA 1
ATOM 697 C C . VAL A 1 93 ? -1.50511 -1.67526 -2.39467 1.000 32.57292 91 VAL A C 1
ATOM 698 O O . VAL A 1 93 ? -2.09698 -1.98371 -1.35005 1.000 31.36350 91 VAL A O 1
ATOM 702 N N . ILE A 1 94 ? -0.67031 -2.49220 -3.02873 1.000 29.57898 92 ILE A N 1
ATOM 703 C CA . ILE A 1 94 ? -0.30236 -3.81005 -2.51257 1.000 28.55058 92 ILE A CA 1
ATOM 704 C C . ILE A 1 94 ? 1.16565 -3.73240 -2.14408 1.000 32.89655 92 ILE A C 1
ATOM 705 O O . ILE A 1 94 ? 1.99772 -3.37460 -2.98745 1.000 28.87293 92 ILE A O 1
ATOM 710 N N . ASP A 1 95 ? 1.49506 -4.05240 -0.89570 1.000 29.06085 93 ASP A N 1
ATOM 711 C CA . ASP A 1 95 ? 2.91269 -3.97217 -0.55212 1.000 30.74840 93 ASP A CA 1
ATOM 712 C C . ASP A 1 95 ? 3.59433 -5.32959 -0.68475 1.000 36.51616 93 ASP A C 1
ATOM 713 O O . ASP A 1 95 ? 2.99672 -6.33850 -1.07337 1.000 33.82830 93 ASP A O 1
ATOM 718 N N . GLY A 1 96 ? 4.88928 -5.34918 -0.37188 1.000 31.72647 94 GLY A N 1
ATOM 719 C CA . GLY A 1 96 ? 5.69995 -6.52228 -0.59426 1.000 33.98242 94 GLY A CA 1
ATOM 720 C C . GLY A 1 96 ? 5.36347 -7.68832 0.28085 1.000 35.00986 94 GLY A C 1
ATOM 721 O O . GLY A 1 96 ? 5.90361 -8.77927 0.06087 1.000 41.21028 94 GLY A O 1
ATOM 722 N N . LYS A 1 97 ? 4.49589 -7.48872 1.26692 1.000 32.05626 95 LYS A N 1
ATOM 723 C CA . LYS A 1 97 ? 4.03784 -8.55750 2.13945 1.000 38.39460 95 LYS A CA 1
ATOM 724 C C . LYS A 1 97 ? 2.58908 -8.93287 1.87361 1.000 41.14427 95 LYS A C 1
ATOM 725 O O . LYS A 1 97 ? 1.99000 -9.65153 2.68187 1.000 49.05925 95 LYS A O 1
ATOM 731 N N . GLY A 1 98 ? 2.00276 -8.42717 0.79423 1.000 35.10386 96 GLY A N 1
ATOM 732 C CA . GLY A 1 98 ? 0.67112 -8.82242 0.38820 1.000 40.96312 96 GLY A CA 1
ATOM 733 C C . GLY A 1 98 ? -0.45576 -8.01743 0.97735 1.000 45.47155 96 GLY A C 1
ATOM 734 O O . GLY A 1 98 ? -1.62500 -8.27750 0.64969 1.000 38.35145 96 GLY A O 1
ATOM 735 N N . ASN A 1 99 ? -0.15063 -7.03257 1.80911 1.000 36.16638 97 ASN A N 1
ATOM 736 C CA . ASN A 1 99 ? -1.18662 -6.22629 2.43834 1.000 38.23707 97 ASN A CA 1
ATOM 737 C C . ASN A 1 99 ? -1.75590 -5.21644 1.45221 1.000 43.53383 97 ASN A C 1
ATOM 738 O O . ASN A 1 99 ? -1.02208 -4.64322 0.64034 1.000 34.07706 97 ASN A O 1
ATOM 743 N N . GLU A 1 100 ? -3.06395 -4.97692 1.54636 1.000 40.30332 98 GLU A N 1
ATOM 744 C CA . GLU A 1 100 ? -3.76057 -4.04655 0.66534 1.000 40.40009 98 GLU A CA 1
ATOM 745 C C . GLU A 1 100 ? -4.18144 -2.79221 1.43458 1.000 46.08119 98 GLU A C 1
ATOM 746 O O . GLU A 1 100 ? -4.68209 -2.87914 2.56074 1.000 39.08528 98 GLU A O 1
ATOM 752 N N . HIS A 1 101 ? -3.95827 -1.62491 0.82822 1.000 35.46842 99 HIS A N 1
ATOM 753 C CA . HIS A 1 101 ? -4.36652 -0.32887 1.37048 1.000 41.13426 99 HIS A CA 1
ATOM 754 C C . HIS A 1 101 ? -5.19898 0.41659 0.33526 1.000 44.81907 99 HIS A C 1
ATOM 755 O O . HIS A 1 101 ? -4.74398 0.59803 -0.79983 1.000 35.81015 99 HIS A O 1
ATOM 762 N N . LYS A 1 102 ? -6.36285 0.92691 0.73755 1.000 39.54819 100 LYS A N 1
ATOM 763 C CA . LYS A 1 102 ? -7.28724 1.57243 -0.19241 1.000 38.05197 100 LYS A CA 1
ATOM 764 C C . LYS A 1 102 ? -7.19982 3.09219 -0.13961 1.000 37.59239 100 LYS A C 1
ATOM 765 O O . LYS A 1 102 ? -7.09745 3.68758 0.93952 1.000 39.35588 100 LYS A O 1
ATOM 771 N N . PHE A 1 103 ? -7.27056 3.71832 -1.32008 1.000 34.19168 101 PHE A N 1
ATOM 772 C CA . PHE A 1 103 ? -7.25276 5.16496 -1.45441 1.000 38.30608 101 PHE A CA 1
ATOM 773 C C . PHE A 1 103 ? -8.33605 5.61502 -2.42514 1.000 37.14146 101 PHE A C 1
ATOM 774 O O . PHE A 1 103 ? -8.83289 4.83133 -3.23846 1.000 40.02013 101 PHE A O 1
ATOM 782 N N . THR A 1 104 ? -8.68997 6.89563 -2.34818 1.000 45.92121 102 THR A N 1
ATOM 783 C CA . THR A 1 104 ? -9.53882 7.52014 -3.35263 1.000 38.25741 102 THR A CA 1
ATOM 784 C C . THR A 1 104 ? -8.81876 8.64733 -4.07229 1.000 46.84432 102 THR A C 1
ATOM 785 O O . THR A 1 104 ? -9.42396 9.31401 -4.92169 1.000 45.38383 102 THR A O 1
ATOM 789 N N . ASP A 1 105 ? -7.54272 8.86914 -3.77067 1.000 43.10858 103 ASP A N 1
ATOM 790 C CA . ASP A 1 105 ? -6.73854 9.89119 -4.42890 1.000 45.53912 103 ASP A CA 1
ATOM 791 C C . ASP A 1 105 ? -5.47451 9.23748 -4.97647 1.000 46.32528 103 ASP A C 1
ATOM 792 O O . ASP A 1 105 ? -4.70365 8.63398 -4.21539 1.000 42.23676 103 ASP A O 1
ATOM 797 N N . LEU A 1 106 ? -5.25519 9.34617 -6.29052 1.000 37.05749 104 LEU A N 1
ATOM 798 C CA . LEU A 1 106 ? -4.13471 8.61982 -6.88725 1.000 34.07990 104 LEU A CA 1
ATOM 799 C C . LEU A 1 106 ? -2.79674 9.10319 -6.34357 1.000 38.53628 104 LEU A C 1
ATOM 800 O O . LEU A 1 106 ? -1.91113 8.28591 -6.05263 1.000 37.98186 104 LEU A O 1
ATOM 805 N N . LYS A 1 107 ? -2.61750 10.41738 -6.18978 1.000 34.36805 105 LYS A N 1
ATOM 806 C CA . LYS A 1 107 ? -1.32954 10.88120 -5.68152 1.000 30.41493 105 LYS A CA 1
ATOM 807 C C . LYS A 1 107 ? -1.10514 10.41274 -4.24939 1.000 38.09044 105 LYS A C 1
ATOM 808 O O . LYS A 1 107 ? 0.03083 10.11147 -3.87325 1.000 36.16316 105 LYS A O 1
ATOM 814 N N . GLU A 1 108 ? -2.17171 10.29541 -3.45315 1.000 37.57776 106 GLU A N 1
ATOM 815 C CA . GLU A 1 108 ? -2.02802 9.69354 -2.13238 1.000 38.00710 106 GLU A CA 1
ATOM 816 C C . GLU A 1 108 ? -1.60297 8.24204 -2.23611 1.000 38.60027 106 GLU A C 1
ATOM 817 O O . GLU A 1 108 ? -0.72474 7.78335 -1.49582 1.000 38.68663 106 GLU A O 1
ATOM 823 N N . ALA A 1 109 ? -2.22432 7.49405 -3.13927 1.000 35.47954 107 ALA A N 1
ATOM 824 C CA . ALA A 1 109 ? -1.86426 6.09736 -3.30882 1.000 32.93100 107 ALA A CA 1
ATOM 825 C C . ALA A 1 109 ? -0.39944 5.95344 -3.71973 1.000 32.68523 107 ALA A C 1
ATOM 826 O O . ALA A 1 109 ? 0.32821 5.09259 -3.20111 1.000 31.46412 107 ALA A O 1
ATOM 828 N N . VAL A 1 110 ? 0.04366 6.76105 -4.68646 1.000 29.22606 108 VAL A N 1
ATOM 829 C CA . VAL A 1 110 ? 1.44730 6.72564 -5.12991 1.000 32.44262 108 VAL A CA 1
ATOM 830 C C . VAL A 1 110 ? 2.39853 7.05820 -3.97843 1.000 34.59130 108 VAL A C 1
ATOM 831 O O . VAL A 1 110 ? 3.42954 6.39702 -3.77636 1.000 31.37928 108 VAL A O 1
ATOM 835 N N . ALA A 1 111 ? 2.08847 8.10910 -3.22256 1.000 34.59579 109 ALA A N 1
ATOM 836 C CA . ALA A 1 111 ? 2.94374 8.47028 -2.09787 1.000 31.81055 109 ALA A CA 1
ATOM 837 C C . ALA A 1 111 ? 3.04953 7.32803 -1.09209 1.000 32.68789 109 ALA A C 1
ATOM 838 O O . ALA A 1 111 ? 4.14020 7.03750 -0.58229 1.000 35.05242 109 ALA A O 1
ATOM 840 N N . LYS A 1 112 ? 1.93266 6.66826 -0.78216 1.000 31.47109 110 LYS A N 1
ATOM 841 C CA . LYS A 1 112 ? 2.02067 5.53042 0.12693 1.000 34.89584 110 LYS A CA 1
ATOM 842 C C . LYS A 1 112 ? 2.83737 4.39246 -0.46971 1.000 33.06325 110 LYS A C 1
ATOM 843 O O . LYS A 1 112 ? 3.64175 3.75302 0.23413 1.000 32.50308 110 LYS A O 1
ATOM 849 N N . ALA A 1 113 ? 2.61445 4.07782 -1.74786 1.000 29.52964 111 ALA A N 1
ATOM 850 C CA . ALA A 1 113 ? 3.38288 3.01541 -2.37648 1.000 29.34697 111 ALA A CA 1
ATOM 851 C C . ALA A 1 113 ? 4.88338 3.27928 -2.26967 1.000 28.47400 111 ALA A C 1
ATOM 852 O O . ALA A 1 113 ? 5.66581 2.34899 -2.05571 1.000 28.28825 111 ALA A O 1
ATOM 854 N N . LYS A 1 114 ? 5.31184 4.53068 -2.42849 1.000 29.82122 112 LYS A N 1
ATOM 855 C CA . LYS A 1 114 ? 6.74794 4.81318 -2.34336 1.000 32.37185 112 LYS A CA 1
ATOM 856 C C . LYS A 1 114 ? 7.28506 4.53559 -0.94727 1.000 33.85725 112 LYS A C 1
ATOM 857 O O . LYS A 1 114 ? 8.38191 3.97316 -0.78511 1.000 35.07894 112 LYS A O 1
ATOM 863 N N . GLU A 1 115 ? 6.51415 4.90474 0.06458 1.000 31.88063 113 GLU A N 1
ATOM 864 C CA . GLU A 1 115 ? 6.89268 4.63153 1.44031 1.000 30.87617 113 GLU A CA 1
ATOM 865 C C . GLU A 1 115 ? 6.93926 3.13003 1.71229 1.000 37.58287 113 GLU A C 1
ATOM 866 O O . GLU A 1 115 ? 7.88051 2.63444 2.34524 1.000 35.49344 113 GLU A O 1
ATOM 872 N N . LEU A 1 116 ? 5.94791 2.37549 1.22272 1.000 32.80501 114 LEU A N 1
ATOM 873 C CA . LEU A 1 116 ? 5.94754 0.93172 1.44203 1.000 32.44120 114 LEU A CA 1
ATOM 874 C C . LEU A 1 116 ? 7.06089 0.21899 0.65788 1.000 34.84842 114 LEU A C 1
ATOM 875 O O . LEU A 1 116 ? 7.62776 -0.77376 1.13266 1.000 36.12316 114 LEU A O 1
ATOM 880 N N . LYS A 1 117 ? 7.41113 0.71260 -0.52406 1.000 30.32415 115 LYS A N 1
ATOM 881 C CA . LYS A 1 117 ? 8.56932 0.18491 -1.23528 1.000 31.49830 115 LYS A CA 1
ATOM 882 C C . LYS A 1 117 ? 9.84022 0.31467 -0.39958 1.000 34.39065 115 LYS A C 1
ATOM 883 O O . LYS A 1 117 ? 10.67695 -0.59591 -0.39291 1.000 36.06509 115 LYS A O 1
ATOM 889 N N . LYS A 1 118 ? 10.01925 1.44544 0.28430 1.000 32.29116 116 LYS A N 1
ATOM 890 C CA . LYS A 1 118 ? 11.18091 1.61482 1.16627 1.000 31.63988 116 LYS A CA 1
ATOM 891 C C . LYS A 1 118 ? 11.14610 0.63958 2.32971 1.000 36.16267 116 LYS A C 1
ATOM 892 O O . LYS A 1 118 ? 12.16526 0.02735 2.66955 1.000 41.88468 116 LYS A O 1
ATOM 898 N N . LYS A 1 119 ? 9.97383 0.48882 2.95041 1.000 32.67308 117 LYS A N 1
ATOM 899 C CA . LYS A 1 119 ? 9.84173 -0.35659 4.11435 1.000 33.42015 117 LYS A CA 1
ATOM 900 C C . LYS A 1 119 ? 9.99488 -1.83275 3.76146 1.000 32.07576 117 LYS A C 1
ATOM 901 O O . LYS A 1 119 ? 10.75656 -2.55389 4.42052 1.000 34.50757 117 LYS A O 1
ATOM 907 N N . TYR A 1 120 ? 9.28422 -2.30662 2.72649 1.000 32.07177 118 TYR A N 1
ATOM 908 C CA . TYR A 1 120 ? 9.15814 -3.73950 2.45170 1.000 31.58655 118 TYR A CA 1
ATOM 909 C C . TYR A 1 120 ? 9.91313 -4.17071 1.20934 1.000 36.00032 118 TYR A C 1
ATOM 910 O O . TYR A 1 120 ? 10.01771 -5.37109 0.95686 1.000 37.72809 118 TYR A O 1
ATOM 919 N N . GLY A 1 121 ? 10.42501 -3.23508 0.41864 1.000 29.17086 119 GLY A N 1
ATOM 920 C CA . GLY A 1 121 ? 11.18123 -3.57208 -0.75151 1.000 36.69414 119 GLY A CA 1
ATOM 921 C C . GLY A 1 121 ? 10.37891 -3.50409 -2.03605 1.000 33.38608 119 GLY A C 1
ATOM 922 O O . GLY A 1 121 ? 10.96164 -3.32784 -3.10508 1.000 38.85747 119 GLY A O 1
ATOM 923 N N . PHE A 1 122 ? 9.05654 -3.59259 -1.94678 1.000 27.93803 120 PHE A N 1
ATOM 924 C CA . PHE A 1 122 ? 8.19537 -3.74996 -3.12040 1.000 32.63188 120 PHE A CA 1
ATOM 925 C C . PHE A 1 122 ? 6.83301 -3.13065 -2.80601 1.000 27.12094 120 PHE A C 1
ATOM 926 O O . PHE A 1 122 ? 6.31560 -3.32956 -1.70464 1.000 28.58800 120 PHE A O 1
ATOM 934 N N . ALA A 1 123 ? 6.24261 -2.39084 -3.76199 1.000 25.29294 121 ALA A N 1
ATOM 935 C CA . ALA A 1 123 ? 4.82335 -2.04022 -3.63343 1.000 22.94919 121 ALA A CA 1
ATOM 936 C C . ALA A 1 123 ? 4.28315 -1.65311 -5.01797 1.000 27.92980 121 ALA A C 1
ATOM 937 O O . ALA A 1 123 ? 5.00837 -1.09244 -5.83470 1.000 32.26185 121 ALA A O 1
ATOM 939 N N . SER A 1 124 ? 2.99728 -1.94745 -5.25891 1.000 25.17505 122 SER A N 1
ATOM 940 C CA . SER A 1 124 ? 2.31646 -1.66771 -6.52291 1.000 28.10692 122 SER A CA 1
ATOM 941 C C . SER A 1 124 ? 1.11318 -0.80354 -6.24695 1.000 25.87914 122 SER A C 1
ATOM 942 O O . SER A 1 124 ? 0.57491 -0.83633 -5.12707 1.000 31.52438 122 SER A O 1
ATOM 945 N N . VAL A 1 125 ? 0.70397 -0.01387 -7.25829 1.000 25.31016 123 VAL A N 1
ATOM 946 C CA . VAL A 1 125 ? -0.55499 0.72461 -7.22492 1.000 25.43831 123 VAL A CA 1
ATOM 947 C C . VAL A 1 125 ? -1.43121 0.19299 -8.35534 1.000 31.84329 123 VAL A C 1
ATOM 948 O O . VAL A 1 125 ? -0.98168 0.09990 -9.51264 1.000 28.96137 123 VAL A O 1
ATOM 952 N N . SER A 1 126 ? -2.67377 -0.15824 -8.02088 1.000 27.00158 124 SER A N 1
ATOM 953 C CA . SER A 1 126 ? -3.63662 -0.65436 -9.00461 1.000 26.09457 124 SER A CA 1
ATOM 954 C C . SER A 1 126 ? -4.70222 0.40631 -9.20959 1.000 29.88566 124 SER A C 1
ATOM 955 O O . SER A 1 126 ? -5.19143 0.97931 -8.24239 1.000 26.77695 124 SER A O 1
ATOM 958 N N . VAL A 1 127 ? -5.07737 0.64071 -10.46513 1.000 25.52963 125 VAL A N 1
ATOM 959 C CA . VAL A 1 127 ? -6.03862 1.68972 -10.78886 1.000 28.37015 125 VAL A CA 1
ATOM 960 C C . VAL A 1 127 ? -7.17345 1.04727 -11.58428 1.000 32.07603 125 VAL A C 1
ATOM 961 O O . VAL A 1 127 ? -7.02265 -0.06682 -12.12535 1.000 30.72274 125 VAL A O 1
ATOM 965 N N . PRO A 1 128 ? -8.31399 1.72542 -11.69870 1.000 31.03391 126 PRO A N 1
ATOM 966 C CA . PRO A 1 128 ? -9.40600 1.15148 -12.48916 1.000 38.49404 126 PRO A CA 1
ATOM 967 C C . PRO A 1 128 ? -9.019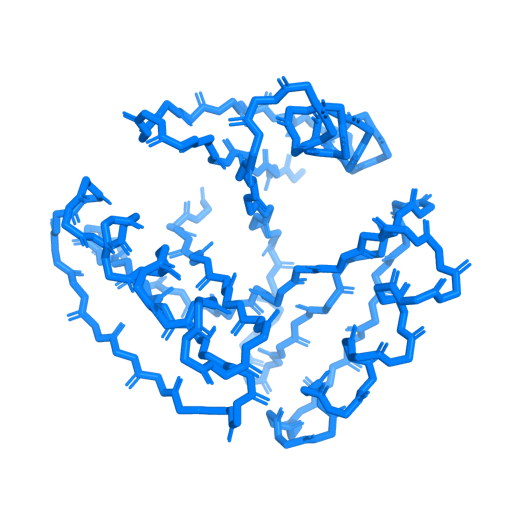99 1.04374 -13.95567 1.000 42.20769 126 PRO A C 1
ATOM 968 O O . PRO A 1 128 ? -8.31122 1.89915 -14.48762 1.000 36.89033 126 PRO A O 1
ATOM 972 N N . VAL A 1 129 ? -9.47487 -0.02566 -14.60106 1.000 46.47341 127 VAL A N 1
ATOM 973 C CA . VAL A 1 129 ? -9.24673 -0.18190 -16.03820 1.000 61.18501 127 VAL A CA 1
ATOM 974 C C . VAL A 1 129 ? -10.47560 0.23882 -16.84689 1.000 52.91402 127 VAL A C 1
ATOM 975 O O . VAL A 1 129 ? -10.38540 1.14823 -17.66746 1.000 59.61858 127 VAL A O 1
#

Radius of gyration: 12.52 Å; Cα contacts (8 Å, |Δi|>4): 314; chains: 1; bounding box: 29×28×30 Å

Foldseek 3Di:
DWKWKAALQRDIDIDPAQQVNLCVQLVRCVVPNDMAMADDDDPQKKWKAASRSDIDIDNDLQVLLVVQVVRCVVRVHIHMEHADDAQKKWKAASRGDIDIDNDSNVNSVVQVVRCVVRVGMHMYHHD

B-factor: mean 39.97, std 13.27, range [19.43, 98.76]